Protein AF-A0A6J6MT04-F1 (afdb_monomer)

Structure (mmCIF, N/CA/C/O backbone):
data_AF-A0A6J6MT04-F1
#
_entry.id   AF-A0A6J6MT04-F1
#
loop_
_atom_site.group_PDB
_atom_site.id
_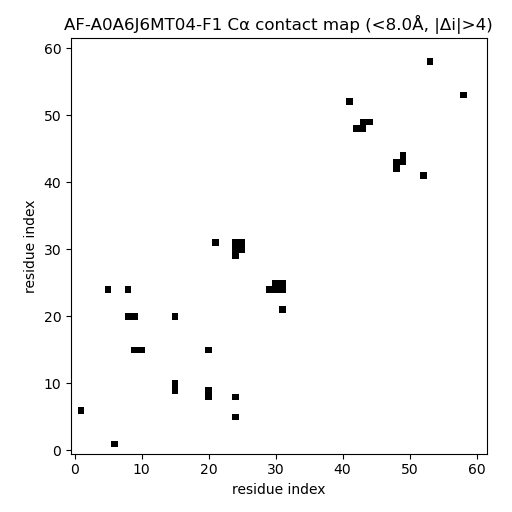atom_site.type_symbol
_atom_site.label_atom_id
_atom_site.label_alt_id
_atom_site.label_comp_id
_atom_site.label_asym_id
_atom_site.label_entity_id
_atom_site.label_seq_id
_atom_site.pdbx_PDB_ins_code
_atom_site.Cartn_x
_atom_site.Cartn_y
_atom_site.Cartn_z
_atom_site.occupancy
_atom_site.B_iso_or_equiv
_atom_site.auth_seq_id
_atom_site.auth_comp_id
_atom_site.auth_asym_id
_atom_site.auth_atom_id
_atom_site.pdbx_PDB_model_num
ATOM 1 N N . MET A 1 1 ? -1.470 -8.529 2.736 1.00 83.25 1 MET A N 1
ATOM 2 C CA . MET A 1 1 ? -2.861 -8.816 2.307 1.00 83.25 1 MET A CA 1
ATOM 3 C C . MET A 1 1 ? -3.813 -8.336 3.388 1.00 83.25 1 MET A C 1
ATOM 5 O O . MET A 1 1 ? -3.455 -8.432 4.557 1.00 83.25 1 MET A O 1
ATOM 9 N N . ILE A 1 2 ? -4.984 -7.818 3.013 1.00 91.50 2 ILE A N 1
ATOM 10 C CA . ILE A 1 2 ? -6.006 -7.354 3.956 1.00 91.50 2 ILE A CA 1
ATOM 11 C C . ILE A 1 2 ? -7.234 -8.268 3.910 1.00 91.50 2 ILE A C 1
ATOM 13 O O . ILE A 1 2 ? -7.621 -8.733 2.843 1.00 91.50 2 ILE A O 1
ATOM 17 N N . SER A 1 3 ? -7.813 -8.568 5.073 1.00 94.25 3 SER A N 1
ATOM 18 C CA . SER A 1 3 ? -9.041 -9.368 5.169 1.00 94.25 3 SER A CA 1
ATOM 19 C C . SER A 1 3 ? -10.282 -8.519 4.877 1.00 94.25 3 SER A C 1
ATOM 21 O O . SER A 1 3 ? -10.240 -7.302 5.042 1.00 94.25 3 SER A O 1
ATOM 23 N N . ALA A 1 4 ? -11.409 -9.152 4.533 1.00 94.69 4 ALA A N 1
ATOM 24 C CA . ALA A 1 4 ? -12.687 -8.454 4.339 1.00 94.69 4 ALA A CA 1
ATOM 25 C C . ALA A 1 4 ? -13.083 -7.603 5.562 1.00 94.69 4 ALA A C 1
ATOM 27 O O . ALA A 1 4 ? -13.413 -6.434 5.418 1.00 94.69 4 ALA A O 1
ATOM 28 N N . LYS A 1 5 ? -12.915 -8.145 6.776 1.00 93.50 5 LYS A N 1
ATOM 29 C CA . LYS A 1 5 ? -13.139 -7.408 8.030 1.00 93.50 5 LYS A CA 1
ATOM 30 C C . LYS A 1 5 ? -12.206 -6.200 8.192 1.00 93.50 5 LYS A C 1
ATOM 32 O O . LYS A 1 5 ? -12.572 -5.205 8.803 1.00 93.50 5 LYS A O 1
ATOM 37 N N . GLY A 1 6 ? -10.985 -6.277 7.663 1.00 93.50 6 GLY A N 1
ATOM 38 C CA . GLY A 1 6 ? -10.075 -5.132 7.634 1.00 93.50 6 GLY A CA 1
ATOM 39 C C . GLY A 1 6 ? -10.645 -3.985 6.799 1.00 93.50 6 GLY A C 1
ATOM 40 O O . GLY A 1 6 ? -10.642 -2.849 7.260 1.00 93.50 6 GLY A O 1
ATOM 41 N N . LEU A 1 7 ? -11.224 -4.302 5.636 1.00 94.44 7 LEU A N 1
ATOM 42 C CA . LEU A 1 7 ? -11.824 -3.321 4.725 1.00 94.44 7 LEU A CA 1
ATOM 43 C C . LEU A 1 7 ? -13.025 -2.583 5.3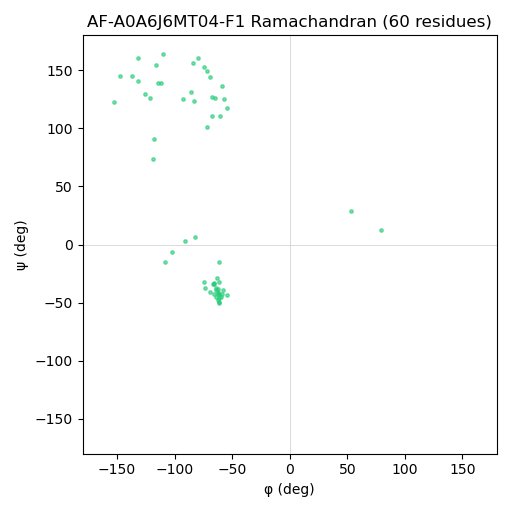33 1.00 94.44 7 LEU A C 1
ATOM 45 O O . LEU A 1 7 ? -13.243 -1.424 5.001 1.00 94.44 7 LEU A O 1
ATOM 49 N N . GLU A 1 8 ? -13.761 -3.204 6.260 1.00 94.62 8 GLU A N 1
ATOM 50 C CA . GLU A 1 8 ? -14.863 -2.553 6.996 1.00 94.62 8 GLU A CA 1
ATOM 51 C C . GLU A 1 8 ? -14.400 -1.341 7.832 1.00 94.62 8 GLU A C 1
ATOM 53 O O . GLU A 1 8 ? -15.224 -0.531 8.244 1.00 94.62 8 GLU A O 1
ATOM 58 N N . ASN A 1 9 ? -13.089 -1.185 8.069 1.00 93.44 9 ASN A N 1
ATOM 59 C CA . ASN A 1 9 ? -12.515 -0.047 8.798 1.00 93.44 9 ASN A CA 1
ATOM 60 C C . ASN A 1 9 ? -12.124 1.133 7.886 1.00 93.44 9 ASN A C 1
ATOM 62 O O . ASN A 1 9 ? -11.538 2.106 8.367 1.00 93.44 9 ASN A O 1
ATOM 66 N N . ILE A 1 10 ? -12.395 1.050 6.580 1.00 94.94 10 ILE A N 1
ATOM 67 C CA . ILE A 1 10 ? -12.138 2.137 5.629 1.00 94.94 10 ILE A CA 1
ATOM 68 C C . ILE A 1 10 ? -13.316 3.129 5.679 1.00 94.94 10 ILE A C 1
ATOM 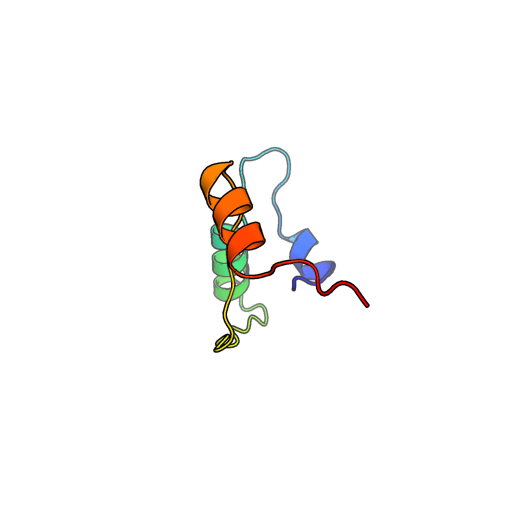70 O O . ILE A 1 10 ? -14.458 2.718 5.466 1.00 94.94 10 ILE A O 1
ATOM 74 N N . PRO A 1 11 ? -13.078 4.426 5.957 1.00 94.81 11 PRO A N 1
ATOM 75 C CA . PRO A 1 11 ? -14.135 5.428 5.981 1.00 94.81 11 PRO A CA 1
ATOM 76 C C . PRO A 1 11 ? -14.685 5.695 4.576 1.00 94.81 11 PRO A C 1
ATOM 78 O O . PRO A 1 11 ? -13.943 5.719 3.594 1.00 94.81 11 PRO A O 1
ATOM 81 N N . ALA A 1 12 ? -15.993 5.934 4.493 1.00 95.56 12 ALA A N 1
ATOM 82 C CA . ALA A 1 12 ? -16.645 6.331 3.252 1.00 95.56 12 ALA A CA 1
ATOM 83 C C . ALA A 1 12 ? -16.342 7.798 2.897 1.00 95.56 12 ALA A C 1
ATOM 85 O O . ALA A 1 12 ? -16.101 8.631 3.774 1.00 95.56 12 ALA A O 1
ATOM 86 N N . ASP A 1 13 ? -16.378 8.098 1.596 1.00 95.06 13 ASP A N 1
ATOM 87 C CA . ASP A 1 13 ? -16.380 9.454 1.029 1.00 95.06 13 ASP A CA 1
ATOM 88 C C . ASP A 1 13 ? -15.245 10.377 1.503 1.00 95.06 13 ASP A C 1
ATOM 90 O O . ASP A 1 13 ? -15.383 11.598 1.544 1.00 95.06 13 ASP A O 1
ATOM 94 N N . THR A 1 14 ? -14.095 9.801 1.854 1.00 95.81 14 THR A N 1
ATOM 95 C CA . THR A 1 14 ? -12.913 10.549 2.293 1.00 95.81 14 THR A CA 1
ATOM 96 C C . THR A 1 14 ? -11.668 9.963 1.647 1.00 95.81 14 THR A C 1
ATOM 98 O O . THR A 1 14 ? -11.565 8.750 1.466 1.00 95.81 14 THR A O 1
ATOM 101 N N . TYR A 1 15 ? -10.700 10.819 1.313 1.00 95.44 15 TYR A N 1
ATOM 102 C CA . TYR A 1 15 ? -9.376 10.340 0.931 1.00 95.44 15 TYR A CA 1
ATOM 103 C C . TYR A 1 15 ? -8.795 9.485 2.060 1.00 95.44 15 TYR A C 1
ATOM 105 O O . TYR A 1 15 ? -8.702 9.924 3.209 1.00 95.44 15 TYR A O 1
ATOM 113 N N . TYR A 1 16 ? -8.405 8.263 1.721 1.00 96.00 16 TYR A N 1
ATOM 114 C CA . TYR A 1 16 ? -7.894 7.309 2.684 1.00 96.00 16 TYR A CA 1
ATOM 115 C C . TYR A 1 16 ? -6.935 6.342 1.995 1.00 96.00 16 TYR A C 1
ATOM 117 O O . TYR A 1 16 ? -7.303 5.689 1.020 1.00 96.00 16 TYR A O 1
ATOM 125 N N . ASP A 1 17 ? -5.698 6.269 2.483 1.00 95.94 17 ASP A N 1
ATOM 126 C CA . ASP A 1 17 ? -4.643 5.456 1.882 1.00 95.94 17 ASP A CA 1
ATOM 127 C C . ASP A 1 17 ? -4.266 4.237 2.732 1.00 95.94 17 ASP A C 1
ATOM 129 O O . ASP A 1 17 ? -4.594 4.109 3.916 1.00 95.94 17 ASP A O 1
ATOM 133 N N . MET A 1 18 ? -3.573 3.295 2.094 1.00 93.38 18 MET A N 1
ATOM 134 C CA . MET A 1 18 ? -3.190 2.030 2.716 1.00 93.38 18 MET A CA 1
ATOM 135 C C . MET A 1 18 ? -2.219 2.180 3.903 1.00 93.38 18 MET A C 1
ATOM 137 O O . MET A 1 18 ? -2.414 1.461 4.888 1.00 93.38 18 MET A O 1
ATOM 141 N N . PRO A 1 19 ? -1.212 3.081 3.888 1.00 95.31 19 PRO A N 1
ATOM 142 C CA . PRO A 1 19 ? -0.382 3.337 5.068 1.00 95.31 19 PRO A CA 1
ATOM 143 C C . PRO A 1 19 ? -1.187 3.831 6.277 1.00 95.31 19 PRO A C 1
ATOM 145 O O . PRO A 1 19 ? -1.022 3.306 7.386 1.00 95.31 19 PRO A O 1
ATOM 148 N N . THR A 1 20 ? -2.099 4.785 6.066 1.00 95.62 20 THR A N 1
ATOM 149 C CA . THR A 1 20 ? -2.997 5.284 7.118 1.00 95.62 20 THR A CA 1
ATOM 150 C C . THR A 1 20 ? -3.877 4.157 7.647 1.00 95.62 20 THR A C 1
ATOM 152 O O . THR A 1 20 ? -4.025 3.999 8.861 1.00 95.62 20 THR A O 1
ATOM 155 N N . HIS A 1 21 ? -4.400 3.320 6.751 1.00 95.50 21 HIS A N 1
ATOM 156 C CA . HIS A 1 21 ? -5.231 2.185 7.122 1.00 95.50 21 HIS A CA 1
ATOM 157 C C . HIS A 1 21 ? -4.510 1.167 8.006 1.00 95.50 21 HIS A C 1
ATOM 159 O O . HIS A 1 21 ? -5.020 0.798 9.063 1.00 95.50 21 HIS A O 1
ATOM 165 N N . PHE A 1 22 ? -3.305 0.741 7.622 1.00 95.69 22 PHE A N 1
ATOM 166 C CA . PHE A 1 22 ? -2.525 -0.205 8.423 1.00 95.69 22 PHE A CA 1
ATOM 167 C C . PHE A 1 22 ? -2.121 0.376 9.780 1.00 95.69 22 PHE A C 1
ATOM 169 O O . PHE A 1 22 ? -2.160 -0.342 10.781 1.00 95.69 22 PHE A O 1
ATOM 176 N N . THR A 1 23 ? -1.793 1.672 9.825 1.00 95.25 23 THR A N 1
ATOM 177 C CA . THR A 1 23 ? -1.498 2.382 11.078 1.00 95.25 23 THR A CA 1
ATOM 178 C C . THR A 1 23 ? -2.711 2.372 12.004 1.00 95.25 23 THR A C 1
ATOM 180 O O . THR A 1 23 ? -2.580 2.016 13.175 1.00 95.25 23 THR A O 1
ATOM 183 N N . LYS A 1 24 ? -3.901 2.675 11.468 1.00 95.56 24 LYS A N 1
ATOM 184 C CA . LYS A 1 24 ? -5.160 2.646 12.220 1.00 95.56 24 LYS A CA 1
ATOM 185 C C . LYS A 1 24 ? -5.513 1.240 12.709 1.00 95.56 24 LYS A C 1
ATOM 187 O O . LYS A 1 24 ? -5.855 1.056 13.870 1.00 95.56 24 LYS A O 1
ATOM 192 N N . LEU A 1 25 ? -5.393 0.227 11.850 1.00 96.19 25 LEU A N 1
ATOM 193 C CA . LEU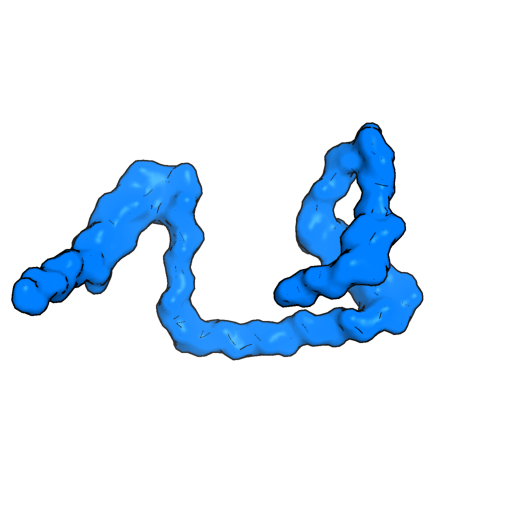 A 1 25 ? -5.665 -1.156 12.246 1.00 96.19 25 LEU A CA 1
ATOM 194 C C . LEU A 1 25 ? -4.756 -1.592 13.405 1.00 96.19 25 LEU A C 1
ATOM 196 O O . LEU A 1 25 ? -5.231 -2.211 14.355 1.00 96.19 25 LEU A O 1
ATOM 200 N N . ALA A 1 26 ? -3.470 -1.238 13.355 1.00 95.50 26 ALA A N 1
ATOM 201 C CA . ALA A 1 26 ? -2.534 -1.530 14.434 1.00 95.50 26 ALA A CA 1
ATOM 202 C C . ALA A 1 26 ? -2.871 -0.763 15.728 1.00 95.50 26 ALA A C 1
ATOM 204 O O . ALA A 1 26 ? -2.835 -1.361 16.804 1.00 95.50 26 ALA A O 1
ATOM 205 N N . SER A 1 27 ? -3.229 0.527 15.642 1.00 96.06 27 SER A N 1
ATOM 206 C CA . SER A 1 27 ? -3.603 1.332 16.819 1.00 96.06 27 SER A CA 1
ATOM 207 C C . SER A 1 27 ? -4.890 0.853 17.485 1.00 96.06 27 SER A C 1
ATOM 209 O O . SER A 1 27 ? -5.000 0.896 18.707 1.00 96.06 27 SER A O 1
ATOM 211 N N . ASP A 1 28 ? -5.837 0.356 16.691 1.00 95.50 28 ASP A N 1
ATOM 212 C CA . ASP 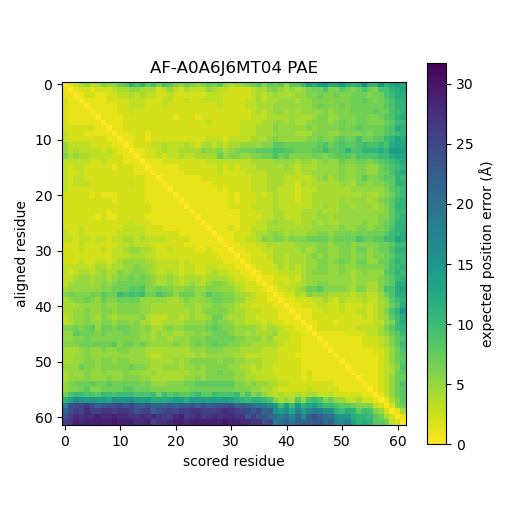A 1 28 ? -7.140 -0.125 17.157 1.00 95.50 28 ASP A CA 1
ATOM 213 C C . ASP A 1 28 ? -7.058 -1.575 17.699 1.00 95.50 28 ASP A C 1
ATOM 215 O O . ASP A 1 28 ? -8.069 -2.188 18.042 1.00 95.50 28 ASP A O 1
ATOM 219 N N . GLY A 1 29 ? -5.846 -2.140 17.802 1.00 95.44 29 GLY A N 1
ATOM 220 C CA . GLY A 1 29 ? -5.590 -3.464 18.375 1.00 95.44 29 GLY A CA 1
ATOM 221 C C . GLY A 1 29 ? -5.888 -4.630 17.430 1.00 95.44 29 GLY A C 1
ATOM 222 O O . GLY A 1 29 ? -5.919 -5.786 17.865 1.00 95.44 29 GLY A O 1
ATOM 223 N N . HIS A 1 30 ? -6.102 -4.370 16.137 1.00 95.62 30 HIS A N 1
ATOM 224 C CA . HIS A 1 30 ? -6.251 -5.439 15.158 1.00 95.62 30 HIS A CA 1
ATOM 225 C C . HIS A 1 30 ? -4.916 -6.134 14.895 1.00 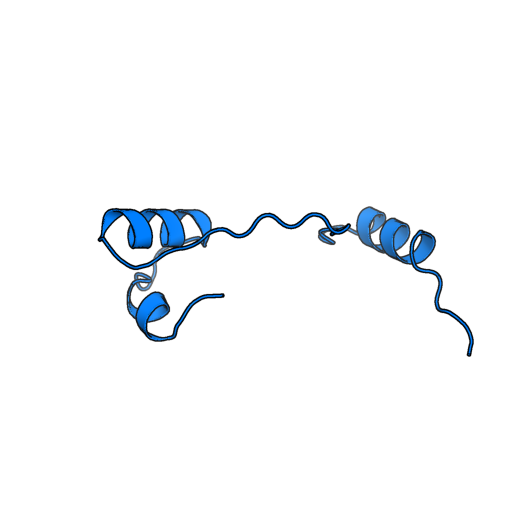95.62 30 HIS A C 1
ATOM 227 O O . HIS A 1 30 ? -3.839 -5.540 14.925 1.00 95.62 30 HIS A O 1
ATOM 233 N N . ARG A 1 31 ? -4.992 -7.430 14.577 1.00 94.81 31 ARG A N 1
ATOM 234 C CA . ARG A 1 31 ? -3.813 -8.216 14.223 1.00 94.81 31 ARG A CA 1
ATOM 235 C C . ARG A 1 31 ? -3.250 -7.737 12.886 1.00 94.81 31 ARG A C 1
ATOM 237 O O . ARG A 1 31 ? -3.833 -7.996 11.835 1.00 94.81 31 ARG A O 1
ATOM 244 N N . THR A 1 32 ? -2.085 -7.109 12.939 1.00 94.75 32 THR A N 1
ATOM 245 C CA . THR A 1 32 ? -1.271 -6.740 11.781 1.00 94.75 32 THR A CA 1
ATOM 246 C C . THR A 1 32 ? 0.061 -7.486 11.838 1.00 94.75 32 THR A C 1
ATOM 248 O O . THR A 1 32 ? 0.502 -7.933 12.898 1.00 94.75 32 THR A O 1
ATOM 251 N N . ALA A 1 33 ? 0.679 -7.698 10.681 1.00 93.81 33 ALA A N 1
ATOM 252 C CA . ALA A 1 33 ? 1.989 -8.323 10.580 1.00 93.81 33 ALA A CA 1
ATOM 253 C C . ALA A 1 33 ? 2.741 -7.724 9.394 1.00 93.81 33 ALA A C 1
ATOM 255 O O . ALA A 1 33 ? 2.139 -7.428 8.360 1.00 93.81 33 ALA A O 1
ATOM 256 N N . ALA A 1 34 ? 4.053 -7.586 9.551 1.00 91.94 34 ALA A N 1
ATOM 257 C CA . ALA A 1 34 ? 4.973 -7.263 8.476 1.00 91.94 34 ALA A CA 1
ATOM 258 C C . ALA A 1 34 ? 5.905 -8.457 8.271 1.00 91.94 34 ALA A C 1
ATOM 260 O O . ALA A 1 34 ? 6.340 -9.082 9.240 1.00 91.94 34 ALA A O 1
ATOM 261 N N . PHE A 1 35 ? 6.190 -8.778 7.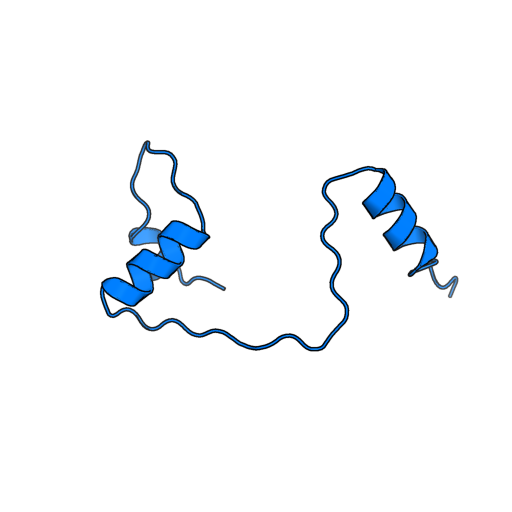015 1.00 92.00 35 PHE A N 1
ATOM 262 C CA . PHE A 1 35 ? 7.136 -9.822 6.654 1.00 92.00 35 PHE A CA 1
ATOM 263 C C . PHE A 1 35 ? 8.238 -9.195 5.797 1.00 92.00 35 PHE A C 1
ATOM 265 O O . PHE A 1 35 ? 7.903 -8.518 4.821 1.00 92.00 35 PHE A O 1
ATOM 272 N N . PRO A 1 36 ? 9.522 -9.358 6.156 1.00 93.44 36 PRO A N 1
ATOM 273 C CA . PRO A 1 36 ? 10.608 -8.827 5.348 1.00 93.44 36 PRO A CA 1
ATOM 274 C C . PRO A 1 36 ? 10.675 -9.583 4.018 1.00 93.44 36 PRO A C 1
ATOM 276 O O . PRO A 1 36 ? 10.749 -10.809 3.995 1.00 93.44 36 PRO A O 1
ATOM 279 N N . LEU A 1 37 ? 10.662 -8.846 2.909 1.00 92.38 37 LEU A N 1
ATOM 280 C CA . LEU A 1 37 ? 10.938 -9.404 1.591 1.00 92.38 37 LEU A CA 1
ATOM 281 C C . LEU A 1 37 ? 12.431 -9.235 1.295 1.00 92.38 37 LEU A C 1
ATOM 283 O O . LEU A 1 37 ? 12.956 -8.127 1.378 1.00 92.38 37 LEU A O 1
ATOM 287 N N . HIS A 1 38 ? 13.109 -10.334 0.969 1.00 93.94 38 HIS A N 1
ATOM 288 C CA . HIS A 1 38 ? 14.533 -10.337 0.604 1.00 93.94 38 HIS A CA 1
ATOM 289 C C . HIS A 1 38 ? 14.765 -10.457 -0.907 1.00 93.94 38 HIS A C 1
ATOM 291 O O . HIS A 1 38 ? 15.900 -10.383 -1.369 1.00 93.94 38 HIS A O 1
ATOM 297 N N . GLU A 1 39 ? 13.695 -10.678 -1.664 1.00 93.69 39 GLU A N 1
ATOM 298 C CA . GLU A 1 39 ? 13.729 -10.844 -3.111 1.00 93.69 39 GLU A CA 1
ATOM 299 C C . GLU A 1 39 ? 13.717 -9.491 -3.818 1.00 93.69 39 GLU A C 1
ATOM 301 O O . GLU A 1 39 ? 13.257 -8.481 -3.277 1.00 93.69 39 GLU A O 1
ATOM 306 N N . TYR A 1 40 ? 14.221 -9.481 -5.052 1.00 90.25 40 TYR A N 1
ATOM 307 C CA . TYR A 1 40 ? 14.131 -8.308 -5.903 1.00 90.25 40 TYR A CA 1
ATOM 308 C C . TYR A 1 40 ? 12.667 -8.012 -6.231 1.00 90.25 40 TYR A C 1
ATOM 310 O O . TYR A 1 40 ? 11.942 -8.867 -6.740 1.00 90.25 40 TYR A O 1
ATOM 318 N N . TRP A 1 41 ? 12.253 -6.780 -5.964 1.00 92.81 41 TRP A N 1
ATOM 319 C CA . TRP A 1 41 ? 10.954 -6.251 -6.343 1.00 92.81 41 TRP A CA 1
ATOM 320 C C . TRP A 1 41 ? 11.153 -4.888 -6.998 1.00 92.81 41 TRP A C 1
ATOM 322 O O . TRP A 1 41 ? 11.994 -4.095 -6.569 1.00 92.81 41 TRP A O 1
ATOM 332 N N . VAL A 1 42 ? 10.370 -4.628 -8.041 1.00 92.00 42 VAL A N 1
ATOM 333 C CA . VAL A 1 42 ? 10.375 -3.370 -8.776 1.00 92.00 42 VAL A CA 1
ATOM 334 C C . VAL A 1 42 ? 8.958 -2.813 -8.819 1.00 92.00 42 VAL A C 1
ATOM 336 O O . VAL A 1 42 ? 8.014 -3.519 -9.174 1.00 92.00 42 VAL A O 1
ATOM 339 N N . ASP A 1 43 ? 8.821 -1.546 -8.441 1.00 93.81 43 ASP A N 1
ATOM 340 C CA . ASP A 1 43 ? 7.603 -0.776 -8.669 1.00 93.81 43 ASP A CA 1
ATOM 341 C C . ASP A 1 43 ? 7.666 -0.174 -10.081 1.00 93.81 43 ASP A C 1
ATOM 343 O O . ASP A 1 43 ? 8.700 0.368 -10.479 1.00 93.81 43 ASP A O 1
ATOM 347 N N . ILE A 1 44 ? 6.596 -0.328 -10.860 1.00 95.69 44 ILE A N 1
ATOM 348 C CA . ILE A 1 44 ? 6.519 0.149 -12.246 1.00 95.69 44 ILE A CA 1
ATOM 349 C C . ILE A 1 44 ? 5.393 1.174 -12.321 1.00 95.69 44 ILE A C 1
ATOM 351 O O . ILE A 1 44 ? 4.237 0.836 -12.583 1.00 95.69 44 ILE A O 1
ATOM 355 N N . GLY A 1 45 ? 5.745 2.438 -12.105 1.00 95.19 45 GLY A N 1
ATOM 356 C CA . GLY A 1 45 ? 4.844 3.581 -12.242 1.00 95.19 45 GLY A CA 1
ATOM 357 C C . GLY A 1 45 ? 5.142 4.446 -13.468 1.00 95.19 45 GLY A C 1
ATOM 358 O O . GLY A 1 45 ? 4.311 5.273 -13.850 1.00 95.19 45 GLY A O 1
ATOM 359 N N . ARG A 1 46 ? 6.317 4.282 -14.092 1.00 96.56 46 ARG A N 1
ATOM 360 C CA . ARG A 1 46 ? 6.810 5.108 -15.204 1.00 96.56 46 ARG A CA 1
ATOM 361 C C . ARG A 1 46 ? 7.347 4.269 -16.365 1.00 96.56 46 ARG A C 1
ATOM 363 O O . ARG A 1 46 ? 7.695 3.099 -16.215 1.00 96.56 46 ARG A O 1
ATOM 370 N N . LEU A 1 47 ? 7.440 4.891 -17.543 1.00 96.50 47 LEU A N 1
ATOM 371 C CA . LEU A 1 47 ? 7.910 4.220 -18.760 1.00 96.50 47 LEU A CA 1
ATOM 372 C C . LEU A 1 47 ? 9.361 3.734 -18.633 1.00 96.50 47 LEU A C 1
ATOM 374 O O . LEU A 1 47 ? 9.669 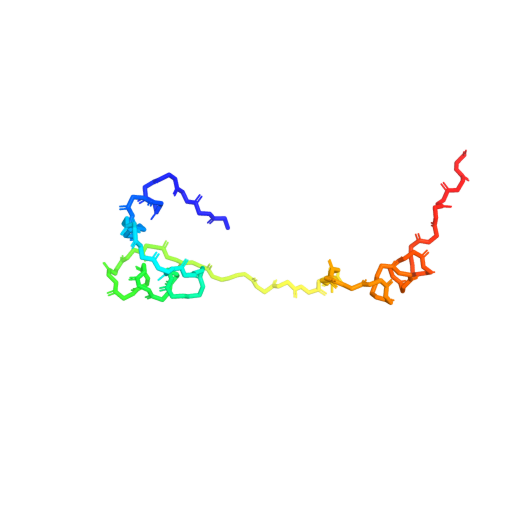2.618 -19.035 1.00 96.50 47 LEU A O 1
ATOM 378 N N . ASP A 1 48 ? 10.237 4.531 -18.028 1.00 95.94 48 ASP A N 1
ATOM 379 C CA . ASP A 1 48 ? 11.643 4.180 -17.818 1.00 95.94 48 ASP A CA 1
ATOM 380 C C . ASP A 1 48 ? 11.821 2.989 -16.857 1.00 95.94 48 ASP A C 1
ATOM 382 O O . ASP A 1 48 ? 12.712 2.158 -17.055 1.00 95.94 48 ASP A O 1
ATOM 386 N N . GLU A 1 49 ? 10.939 2.853 -15.863 1.00 95.50 49 GLU A N 1
ATOM 387 C CA . GLU A 1 49 ? 10.900 1.699 -14.954 1.00 95.50 49 GLU A CA 1
ATOM 388 C C . GLU A 1 49 ? 10.431 0.433 -15.677 1.00 95.50 49 GLU A C 1
ATOM 390 O O . GLU A 1 49 ? 11.019 -0.634 -15.487 1.00 95.50 49 GLU A O 1
ATOM 395 N N . LEU A 1 50 ? 9.429 0.556 -16.557 1.00 95.19 50 LEU A N 1
ATOM 396 C CA . LEU A 1 50 ? 8.964 -0.545 -17.402 1.00 95.19 50 LEU A CA 1
ATOM 397 C C . LEU A 1 50 ? 10.072 -1.024 -18.348 1.00 95.19 50 LEU A C 1
ATOM 399 O O . LEU A 1 50 ? 10.337 -2.222 -18.437 1.00 95.19 50 LEU A O 1
ATOM 403 N N . GLU A 1 51 ? 10.742 -0.099 -19.034 1.00 95.38 51 GLU A N 1
ATOM 404 C CA . GLU A 1 51 ? 11.856 -0.423 -19.927 1.00 95.38 51 GLU A CA 1
ATOM 405 C C . GLU A 1 51 ? 13.022 -1.070 -19.169 1.00 95.38 51 GLU A C 1
ATOM 407 O O . GLU A 1 51 ? 13.658 -1.996 -19.679 1.00 95.38 51 GLU A O 1
ATOM 412 N N . ARG A 1 52 ? 13.311 -0.613 -17.940 1.00 94.25 52 ARG A N 1
ATOM 413 C CA . ARG A 1 52 ? 14.303 -1.257 -17.069 1.00 94.25 52 ARG A CA 1
ATOM 414 C C . ARG A 1 52 ? 13.893 -2.691 -16.744 1.00 94.25 52 ARG A C 1
ATOM 416 O O . ARG A 1 52 ? 14.698 -3.591 -16.971 1.00 94.25 52 ARG A O 1
ATOM 423 N N . ALA A 1 53 ? 12.659 -2.907 -16.290 1.00 94.31 53 ALA A N 1
ATOM 424 C CA . ALA A 1 53 ? 12.156 -4.239 -15.964 1.00 94.31 53 ALA A CA 1
ATOM 425 C C . ALA A 1 53 ? 12.235 -5.196 -17.169 1.00 94.31 53 ALA A C 1
ATOM 427 O O . ALA A 1 53 ? 12.637 -6.344 -17.017 1.00 94.31 53 ALA A O 1
ATOM 428 N N . GLN A 1 54 ? 11.939 -4.717 -18.383 1.00 93.69 54 GLN A N 1
ATOM 429 C CA . GLN A 1 54 ? 12.060 -5.508 -19.616 1.00 93.69 54 GLN A CA 1
ATOM 430 C C . GLN A 1 54 ? 13.508 -5.882 -19.969 1.00 93.69 54 GLN A C 1
ATOM 432 O O . GLN A 1 54 ? 13.740 -6.951 -20.531 1.00 93.69 54 GLN A O 1
ATOM 437 N N . ARG A 1 55 ? 14.483 -5.013 -19.668 1.00 93.69 55 ARG A N 1
ATOM 438 C CA . ARG A 1 55 ? 15.911 -5.320 -19.859 1.00 93.69 55 ARG A CA 1
ATOM 439 C C . ARG A 1 55 ? 16.433 -6.310 -18.822 1.00 93.69 55 ARG A C 1
ATOM 441 O O . ARG A 1 55 ? 17.267 -7.141 -19.161 1.00 93.69 55 ARG A O 1
ATOM 448 N N . GLU A 1 56 ? 15.970 -6.197 -17.579 1.00 92.81 56 GLU A N 1
ATOM 449 C CA . GLU A 1 56 ? 16.357 -7.081 -16.472 1.00 92.81 56 GLU A CA 1
ATOM 450 C C . GLU A 1 56 ? 15.706 -8.468 -16.579 1.00 92.81 56 GLU A C 1
ATOM 452 O O . GLU A 1 56 ? 16.341 -9.463 -16.240 1.00 92.81 56 GLU A O 1
ATOM 457 N N . TRP A 1 57 ? 14.486 -8.543 -17.125 1.00 91.75 57 TRP A N 1
ATOM 458 C CA . TRP A 1 57 ? 13.768 -9.780 -17.450 1.00 91.75 57 TRP A CA 1
ATOM 459 C C . TRP A 1 57 ? 13.464 -9.877 -18.956 1.00 91.75 57 TRP A C 1
ATOM 461 O O . TRP A 1 57 ? 12.306 -9.735 -19.375 1.00 91.75 57 TRP A O 1
ATOM 471 N N . PRO A 1 58 ? 14.473 -10.150 -19.806 1.00 82.88 58 PRO A N 1
ATOM 472 C CA . PRO A 1 58 ? 14.223 -10.490 -21.199 1.00 82.88 58 PRO A CA 1
ATOM 473 C C . PRO A 1 58 ? 13.336 -11.735 -21.244 1.00 82.88 58 PRO A C 1
AT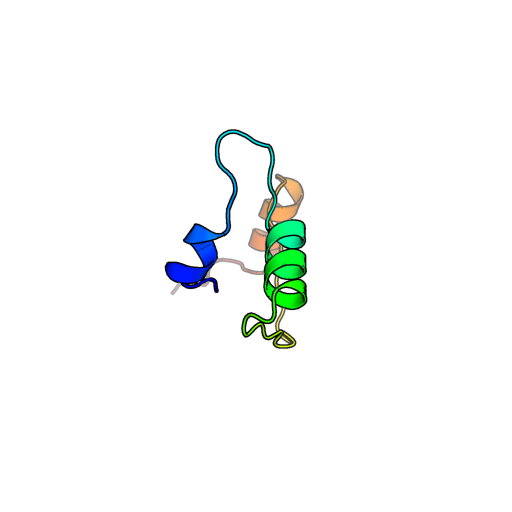OM 475 O O . PRO A 1 58 ? 13.570 -12.687 -20.501 1.00 82.88 58 PRO A O 1
ATOM 478 N N . ARG A 1 59 ? 12.314 -11.752 -22.106 1.00 77.00 59 ARG A N 1
ATOM 479 C CA . ARG A 1 59 ? 11.507 -12.963 -22.305 1.00 77.00 59 ARG A CA 1
ATOM 480 C C . ARG A 1 59 ? 12.439 -14.118 -22.669 1.00 77.00 59 ARG A C 1
ATOM 482 O O . ARG A 1 59 ? 13.076 -14.067 -23.719 1.00 77.00 59 ARG A O 1
ATOM 489 N N . GLU A 1 60 ? 12.490 -15.149 -21.830 1.00 66.50 60 GLU A N 1
ATOM 490 C CA . GLU A 1 60 ? 13.051 -16.430 -22.238 1.00 66.50 60 GLU A CA 1
ATOM 491 C C . GLU A 1 60 ? 12.199 -16.933 -23.405 1.00 66.50 60 GLU A C 1
ATOM 493 O O . GLU A 1 60 ? 11.007 -17.210 -23.261 1.00 66.50 60 GLU A O 1
ATOM 498 N N . VAL A 1 61 ? 12.791 -16.951 -24.598 1.00 58.50 61 VAL A N 1
ATOM 499 C CA . VAL A 1 61 ? 12.214 -17.656 -25.738 1.00 58.50 61 VAL A CA 1
ATOM 500 C C . VAL A 1 61 ? 12.402 -19.134 -25.425 1.00 58.50 61 VAL A C 1
ATOM 502 O O . VAL A 1 61 ? 13.517 -19.644 -25.529 1.00 58.50 61 VAL A O 1
ATOM 505 N N . GLN A 1 62 ? 11.333 -19.777 -24.961 1.00 45.53 62 GLN A N 1
ATOM 506 C CA . GLN A 1 62 ? 11.250 -21.231 -24.893 1.00 45.53 62 GLN A CA 1
ATOM 507 C C . GLN A 1 62 ? 10.924 -21.798 -26.274 1.00 45.53 62 GLN A C 1
ATOM 509 O O . GLN A 1 62 ? 10.081 -21.187 -26.975 1.00 45.53 62 GLN A O 1
#

Organism: NCBI:txid449393

Secondary structure (DSSP, 8-state):
---HHHHTTSPTTS---HHHHHHHHHHTT---------S------SHHHHHHHHHHS-----

Mean predicted aligned error: 5.25 Å

Foldseek 3Di:
DDDPVLCVPDDPPDDDDDVNSLVVCVVVVHDDDDDDDPDDDFDDPDPVSVVVVCVVDPPDPD

InterPro domains:
  IPR029044 Nucleotide-diphospho-sugar transferases [G3DSA:3.90.550.10] (1-60)
  IPR029044 Nucleotide-diphospho-sugar transferases [SSF53448] (8-57)

pLDDT: mean 92.0, std 8.77, range [45.53, 96.56]

Solvent-accessible surface area (backbone atoms only — not comparable to full-atom values): 4388 Å² total; per-residue (Å²): 138,82,54,75,77,56,57,73,73,60,71,79,100,54,97,79,54,68,70,61,48,55,52,47,41,48,75,73,70,44,96,74,86,85,78,91,79,90,68,94,80,82,84,72,89,47,71,69,44,45,54,47,51,47,68,78,54,61,80,79,85,126

Sequence (62 aa):
MISAKGLENIPADTYYDMPTHFTKLASDGHRTAAFPLHEYWVDIGRLDELERAQREWPREVQ

Radius of gyration: 17.52 Å; Cα contacts (8 Å, |Δi|>4): 20; chains: 1; bounding box: 33×32×44 Å